Protein AF-I7FMK1-F1 (afdb_monomer)

Mean predicted aligned error: 15.23 Å

Solvent-accessible surface area (backbone atoms only — not comparable to full-atom values): 7750 Å² total; per-residue (Å²): 140,82,81,79,96,69,89,78,78,78,75,75,75,92,70,74,73,75,76,74,71,49,6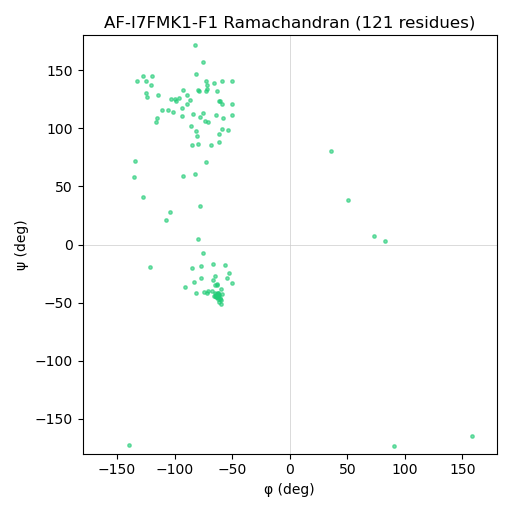9,63,64,53,48,52,54,42,66,69,33,74,62,52,66,56,28,46,49,81,70,44,72,44,96,89,66,31,38,36,33,41,31,27,45,77,52,100,86,48,73,41,74,49,25,35,38,39,31,46,96,88,44,78,43,82,49,68,60,70,65,60,66,63,53,49,51,51,52,50,51,52,49,51,54,50,49,52,52,50,52,50,44,47,70,76,55,59,86,67,75,86,82,80,84,77,84,82,79,90,125

Nearest PDB structures (foldseek):
  9g6k-assembly1_LX  TM=3.427E-01  e=3.499E-02  Toxoplasma gondii
  7eq9-assembly1_A  TM=3.855E-01  e=8.806E-01  synthetic construct
  8v55-assembly1_C  TM=3.955E-01  e=5.751E-01  Homo sapiens
  8tz0-assembly1_C  TM=3.939E-01  e=2.478E+00  Ensifer aridi
  8i87-assembly1_A  TM=2.212E-01  e=8.806E-01  Maribacter polysiphoniae

Radius of gyration: 33.27 Å; Cα contacts (8 Å, |Δi|>4): 97; chains: 1; bounding box: 57×55×108 Å

Secondary structure (DSSP, 8-state):
-PPPTTS------S--------HHHHHHHHHHSTTHHHHBPPPEE-TTSPEEEEEEEEETTEEEEEEEEEEETTEEEEEE---HHHHHHHHHHHHHHHHHHHHHHHHHS--S-----------

Sequence (123 aa):
MIRPYRDRCEEFPTTMETRAVPIRDALDRLTDDTDASRVFGEPYVTPDGATVIPVSTVGRHGARPAGVFVVTDGKPVWEPAVDSTRIAMLGELIGLVAATLATVAMVRRPPWPDVRVTVSRKS

Organism: Mycolicibacterium smegmatis (strain ATCC 700084 / mc(2)155) (NCBI:txid246196)

Structure (mmCIF, N/CA/C/O backbone):
data_AF-I7FMK1-F1
#
_entry.id   AF-I7FMK1-F1
#
loop_
_atom_site.group_PDB
_atom_site.id
_atom_site.type_symbol
_atom_site.label_atom_id
_atom_site.label_alt_id
_atom_site.label_comp_id
_atom_site.label_asym_id
_atom_site.label_entity_id
_atom_site.label_seq_id
_atom_site.pdbx_PDB_ins_code
_atom_site.Cartn_x
_atom_site.Cartn_y
_atom_site.Cartn_z
_atom_site.occupancy
_atom_site.B_iso_or_equiv
_atom_site.auth_seq_id
_atom_site.auth_comp_id
_atom_site.auth_asym_id
_atom_site.auth_atom_id
_atom_site.pdbx_PDB_model_num
ATOM 1 N N . MET A 1 1 ? 35.737 -47.685 29.851 1.00 43.88 1 MET A N 1
ATOM 2 C CA . MET A 1 1 ? 34.803 -47.965 30.963 1.00 43.88 1 MET A CA 1
ATOM 3 C C . MET A 1 1 ? 33.996 -46.696 31.215 1.00 43.88 1 MET A C 1
ATOM 5 O O . MET A 1 1 ? 34.533 -45.743 31.758 1.00 43.88 1 MET A O 1
ATOM 9 N N . ILE A 1 2 ? 32.769 -46.636 30.689 1.00 42.72 2 ILE A N 1
ATOM 10 C CA . ILE A 1 2 ? 31.890 -45.455 30.723 1.00 42.72 2 ILE A CA 1
ATOM 11 C C . ILE A 1 2 ? 30.983 -45.599 31.949 1.00 42.72 2 ILE A C 1
ATOM 13 O O . ILE A 1 2 ? 30.243 -46.577 32.041 1.00 42.72 2 ILE A O 1
ATOM 17 N N . ARG A 1 3 ? 31.077 -44.675 32.913 1.00 56.88 3 ARG A N 1
ATOM 18 C CA . ARG A 1 3 ? 30.171 -44.649 34.071 1.00 56.88 3 ARG A CA 1
ATOM 19 C C . ARG A 1 3 ? 28.777 -44.180 33.628 1.00 56.88 3 ARG A C 1
ATOM 21 O O . ARG A 1 3 ? 28.700 -43.233 32.845 1.00 56.88 3 ARG A O 1
ATOM 28 N N . PRO A 1 4 ? 27.690 -44.809 34.104 1.00 54.91 4 PRO A N 1
ATOM 29 C CA . PRO A 1 4 ? 26.343 -44.435 33.706 1.00 54.91 4 PRO A CA 1
ATOM 30 C C . PRO A 1 4 ? 25.931 -43.104 34.349 1.00 54.91 4 PRO A C 1
ATOM 32 O O . PRO A 1 4 ? 26.218 -42.828 35.512 1.00 54.91 4 PRO A O 1
ATOM 35 N N . TYR A 1 5 ? 25.229 -42.289 33.568 1.00 63.69 5 TYR A N 1
ATOM 36 C CA . TYR A 1 5 ? 24.603 -41.026 33.955 1.00 63.69 5 TYR A CA 1
ATOM 37 C C . TYR A 1 5 ? 23.360 -41.303 34.823 1.00 63.69 5 TYR A C 1
ATOM 39 O O . TYR A 1 5 ? 22.235 -41.214 34.344 1.00 63.69 5 TYR A O 1
ATOM 47 N N . ARG A 1 6 ? 23.537 -41.760 36.069 1.00 59.62 6 ARG A N 1
ATOM 48 C CA . ARG A 1 6 ? 22.411 -42.025 36.991 1.00 59.62 6 ARG A CA 1
ATOM 49 C C . ARG A 1 6 ? 22.473 -41.229 38.299 1.00 59.62 6 ARG A C 1
ATOM 51 O O . ARG A 1 6 ? 21.427 -40.983 38.884 1.00 59.62 6 ARG A O 1
ATOM 58 N N . ASP A 1 7 ? 23.631 -40.705 38.688 1.00 50.66 7 ASP A N 1
ATOM 59 C CA . ASP A 1 7 ? 23.806 -40.168 40.049 1.00 50.66 7 ASP A CA 1
ATOM 60 C C . ASP A 1 7 ? 23.803 -38.631 40.132 1.00 50.66 7 ASP A C 1
ATOM 62 O O . ASP A 1 7 ? 24.428 -38.057 41.014 1.00 50.66 7 ASP A O 1
ATOM 66 N N . ARG A 1 8 ? 23.117 -37.933 39.214 1.00 50.91 8 ARG A N 1
ATOM 67 C CA . ARG A 1 8 ? 22.944 -36.466 39.296 1.00 50.91 8 ARG A CA 1
ATOM 68 C C . ARG A 1 8 ? 21.487 -36.015 39.186 1.00 50.91 8 ARG A C 1
ATOM 70 O O . ARG A 1 8 ? 21.186 -35.028 38.525 1.00 50.91 8 ARG A O 1
ATOM 77 N N . CYS A 1 9 ? 20.590 -36.751 39.837 1.00 46.22 9 CYS A N 1
ATOM 78 C CA . CYS A 1 9 ? 19.272 -36.243 40.222 1.00 46.22 9 CYS A CA 1
ATOM 79 C C . CYS A 1 9 ? 19.347 -35.680 41.649 1.00 46.22 9 CYS A C 1
ATOM 81 O O . CYS A 1 9 ? 18.658 -36.155 42.545 1.00 46.22 9 CYS A O 1
ATOM 83 N N . GLU A 1 10 ? 20.217 -34.695 41.870 1.00 55.25 10 GLU A N 1
ATOM 84 C CA . GLU A 1 10 ? 20.094 -33.812 43.030 1.00 55.25 10 GLU A CA 1
ATOM 85 C C . GLU A 1 10 ? 19.031 -32.773 42.665 1.00 55.25 10 GLU A C 1
ATOM 87 O O . GLU A 1 10 ? 19.280 -31.826 41.926 1.00 55.25 10 GLU A O 1
ATOM 92 N N . GLU A 1 11 ? 17.800 -33.090 43.059 1.00 55.22 11 GLU A N 1
ATOM 93 C CA . GLU A 1 11 ? 16.771 -32.156 43.516 1.00 55.22 11 GLU A CA 1
ATOM 94 C C . GLU A 1 11 ? 16.742 -30.793 42.804 1.00 55.22 11 GLU A C 1
ATOM 96 O O . GLU A 1 11 ? 17.202 -29.767 43.305 1.00 55.22 11 GLU A O 1
ATOM 101 N N . PHE A 1 12 ? 16.125 -30.772 41.621 1.00 49.66 12 PHE A N 1
ATOM 102 C CA . PHE A 1 12 ? 15.583 -29.523 41.100 1.00 49.66 12 PHE A CA 1
ATOM 103 C C . PHE A 1 12 ? 14.527 -29.022 42.095 1.00 49.66 12 PHE A C 1
ATOM 105 O O . PHE A 1 12 ? 13.579 -29.766 42.374 1.00 49.66 12 PHE A O 1
ATOM 112 N N . PRO A 1 13 ? 14.642 -27.792 42.629 1.00 44.91 13 PRO A N 1
ATOM 113 C CA . PRO A 1 13 ? 13.625 -27.249 43.515 1.00 44.91 13 PRO A CA 1
ATOM 114 C C . PRO A 1 13 ? 12.282 -27.235 42.773 1.00 44.91 13 PRO A C 1
ATOM 116 O O . PRO A 1 13 ? 12.070 -26.449 41.852 1.00 44.91 13 PRO A O 1
ATOM 119 N N . THR A 1 14 ? 11.358 -28.114 43.177 1.00 52.38 14 THR A N 1
ATOM 120 C CA . THR A 1 14 ? 9.987 -28.229 42.632 1.00 52.38 14 THR A CA 1
ATOM 121 C C . THR A 1 14 ? 9.067 -27.131 43.194 1.00 52.38 14 THR A C 1
ATOM 123 O O . THR A 1 14 ? 7.866 -27.290 43.369 1.00 52.38 14 THR A O 1
ATOM 126 N N . THR A 1 15 ? 9.637 -25.960 43.445 1.00 47.75 15 THR A N 1
ATOM 127 C CA . THR A 1 15 ? 8.928 -24.708 43.707 1.00 47.75 15 THR A CA 1
ATOM 128 C C . THR A 1 15 ? 9.599 -23.612 42.897 1.00 47.75 15 THR A C 1
ATOM 130 O O . THR A 1 15 ? 10.027 -22.576 43.399 1.00 47.75 15 THR A O 1
ATOM 133 N N . MET A 1 16 ? 9.642 -23.812 41.579 1.00 49.25 16 MET A N 1
ATOM 134 C CA . MET A 1 16 ? 9.493 -22.664 40.699 1.00 49.25 16 MET A CA 1
ATOM 135 C C . MET A 1 16 ? 8.041 -22.220 40.867 1.00 49.25 16 MET A C 1
ATOM 137 O O . MET A 1 16 ? 7.144 -22.682 40.164 1.00 49.25 16 MET A O 1
ATOM 141 N N . GLU A 1 17 ? 7.798 -21.389 41.883 1.00 50.84 17 GLU A N 1
ATOM 142 C CA . GLU A 1 17 ? 6.590 -20.587 41.951 1.00 50.84 17 GLU A CA 1
ATOM 143 C C . GLU A 1 17 ? 6.541 -19.827 40.632 1.00 50.84 17 GLU A C 1
ATOM 145 O O . GLU A 1 17 ? 7.271 -18.856 40.412 1.00 50.84 17 GLU A O 1
ATOM 150 N N . THR A 1 18 ? 5.751 -20.356 39.697 1.00 53.53 18 THR A N 1
ATOM 151 C CA . THR A 1 18 ? 5.353 -19.629 38.508 1.00 53.53 18 THR A CA 1
ATOM 152 C C . THR A 1 18 ? 4.593 -18.452 39.068 1.00 53.53 18 THR A C 1
ATOM 154 O O . THR A 1 18 ? 3.420 -18.570 39.415 1.00 53.53 18 THR A O 1
ATOM 157 N N . ARG A 1 19 ? 5.292 -17.330 39.240 1.00 55.12 19 ARG A N 1
ATOM 158 C CA . ARG A 1 19 ? 4.661 -16.040 39.447 1.00 55.12 19 ARG A CA 1
ATOM 159 C C . ARG A 1 19 ? 3.856 -15.808 38.183 1.00 55.12 19 ARG A C 1
ATOM 161 O O . ARG A 1 19 ? 4.380 -15.314 37.189 1.00 55.12 19 ARG A O 1
ATOM 168 N N . ALA A 1 20 ? 2.617 -16.287 38.195 1.00 61.00 20 ALA A N 1
ATOM 169 C CA . ALA A 1 20 ? 1.622 -15.954 37.208 1.00 61.00 20 ALA A CA 1
ATOM 170 C C . ALA A 1 20 ? 1.506 -14.44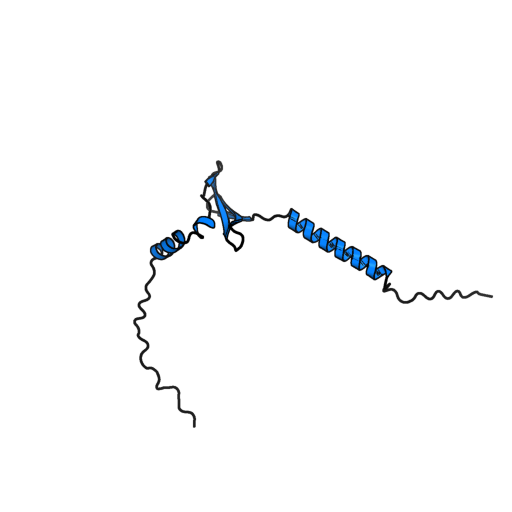0 37.295 1.00 61.00 20 ALA A C 1
ATOM 172 O O . ALA A 1 20 ? 0.924 -13.917 38.241 1.00 61.00 20 ALA A O 1
ATOM 173 N N . VAL A 1 21 ? 2.165 -13.739 36.374 1.00 64.31 21 VAL A N 1
ATOM 174 C CA . VAL A 1 21 ? 1.976 -12.303 36.240 1.00 64.31 21 VAL A CA 1
ATOM 175 C C . VAL A 1 21 ? 0.517 -12.165 35.827 1.00 64.31 21 VAL A C 1
ATOM 177 O O . VAL A 1 21 ? 0.155 -12.658 34.753 1.00 64.31 21 VAL A O 1
ATOM 180 N N . PRO A 1 22 ? -0.356 -11.617 36.687 1.00 76.19 22 PRO A N 1
ATOM 181 C CA . PRO A 1 22 ? -1.751 -11.479 36.328 1.00 76.19 22 PRO A CA 1
ATOM 182 C C . PRO A 1 22 ? -1.805 -10.613 35.071 1.00 76.19 22 PRO A C 1
ATOM 184 O O . PRO A 1 22 ? -1.032 -9.668 34.925 1.00 76.19 22 PRO A O 1
ATOM 187 N N . ILE A 1 23 ? -2.698 -10.954 34.140 1.00 73.94 23 ILE A N 1
ATOM 188 C CA . ILE A 1 23 ? -2.789 -10.285 32.831 1.00 73.94 23 ILE A CA 1
ATOM 189 C C . ILE A 1 23 ? -2.848 -8.761 32.992 1.00 73.94 23 ILE A C 1
ATOM 191 O O . ILE A 1 23 ? -2.277 -8.053 32.176 1.00 73.94 23 ILE A O 1
ATOM 195 N N . ARG A 1 24 ? -3.464 -8.270 34.076 1.00 70.38 24 ARG A N 1
ATOM 196 C CA . ARG A 1 24 ? -3.488 -6.850 34.447 1.00 70.38 24 ARG A CA 1
ATOM 197 C C . ARG A 1 24 ? -2.090 -6.273 34.671 1.00 70.38 24 ARG A C 1
ATOM 199 O O . ARG A 1 24 ? -1.750 -5.329 33.986 1.00 70.38 24 ARG A O 1
ATOM 206 N N . ASP A 1 25 ? -1.244 -6.898 35.485 1.00 75.31 25 ASP A N 1
ATOM 207 C CA . ASP A 1 25 ? 0.133 -6.435 35.712 1.00 75.31 25 ASP A CA 1
ATOM 208 C C . ASP A 1 25 ? 1.006 -6.520 34.447 1.00 75.31 25 ASP A C 1
ATOM 210 O O . ASP A 1 25 ? 2.008 -5.815 34.321 1.00 75.31 25 ASP A O 1
ATOM 214 N N . ALA A 1 26 ? 0.695 -7.433 33.522 1.00 72.81 26 ALA A N 1
ATOM 215 C CA . ALA A 1 26 ? 1.361 -7.487 32.222 1.00 72.81 26 ALA A CA 1
ATOM 216 C C . ALA A 1 26 ? 0.877 -6.355 31.300 1.00 72.81 26 ALA A C 1
ATOM 218 O O . ALA A 1 26 ? 1.693 -5.735 30.623 1.00 72.81 26 ALA A O 1
ATOM 219 N N . LEU A 1 27 ? -0.428 -6.066 31.309 1.00 71.38 27 LEU A N 1
ATOM 220 C CA . LEU A 1 27 ? -1.030 -4.966 30.559 1.00 71.38 27 LEU A CA 1
ATOM 221 C C . LEU A 1 27 ? -0.545 -3.612 31.079 1.00 71.38 27 LEU A C 1
ATOM 223 O O . LEU A 1 27 ? -0.141 -2.786 30.275 1.00 71.38 27 LEU A O 1
ATOM 227 N N . ASP A 1 28 ? -0.499 -3.435 32.400 1.00 70.31 28 ASP A N 1
ATOM 228 C CA . ASP A 1 28 ? -0.069 -2.204 33.062 1.00 70.31 28 ASP A CA 1
ATOM 229 C C . ASP A 1 28 ? 1.369 -1.850 32.670 1.00 70.31 28 ASP A C 1
ATOM 231 O O . ASP A 1 28 ? 1.644 -0.709 32.304 1.00 70.31 28 ASP A O 1
ATOM 235 N N . ARG A 1 29 ? 2.263 -2.850 32.621 1.00 65.38 29 ARG A N 1
ATOM 236 C CA . ARG A 1 29 ? 3.641 -2.687 32.125 1.00 65.38 29 ARG A CA 1
ATOM 237 C C . ARG A 1 29 ? 3.714 -2.304 30.649 1.00 65.38 29 ARG A C 1
ATOM 239 O O . ARG A 1 29 ? 4.616 -1.565 30.282 1.00 65.38 29 ARG A O 1
ATOM 246 N N . LEU A 1 30 ? 2.801 -2.801 29.812 1.00 62.69 30 LEU A N 1
ATOM 247 C CA . LEU A 1 30 ? 2.727 -2.403 28.403 1.00 62.69 30 LEU A CA 1
ATOM 248 C C . LEU A 1 30 ? 2.208 -0.973 28.259 1.00 62.69 30 LEU A C 1
ATOM 250 O O . LEU A 1 30 ? 2.729 -0.232 27.441 1.00 62.69 30 LEU A O 1
ATOM 254 N N . THR A 1 31 ? 1.219 -0.560 29.051 1.00 62.28 31 THR A N 1
ATOM 255 C CA . THR A 1 31 ? 0.741 0.834 29.061 1.00 62.28 31 THR A CA 1
ATOM 256 C C . THR A 1 31 ? 1.772 1.825 29.596 1.00 62.28 31 THR A C 1
ATOM 258 O O . THR A 1 31 ? 1.772 2.968 29.147 1.00 62.28 31 THR A O 1
ATOM 261 N N . ASP A 1 32 ? 2.649 1.406 30.513 1.00 61.50 32 ASP A N 1
ATOM 262 C CA . ASP A 1 32 ? 3.769 2.223 31.011 1.00 61.50 32 ASP A CA 1
ATOM 263 C C . ASP A 1 32 ? 4.932 2.287 29.998 1.00 61.50 32 ASP A C 1
ATOM 265 O O . ASP A 1 32 ? 5.767 3.196 30.021 1.00 61.50 32 ASP A O 1
ATOM 269 N N . ASP A 1 33 ? 4.960 1.346 29.048 1.00 59.72 33 ASP A N 1
ATOM 270 C CA . ASP A 1 33 ? 5.847 1.389 27.898 1.00 59.72 33 ASP A CA 1
ATOM 271 C C . ASP A 1 33 ? 5.332 2.457 26.925 1.00 59.72 33 ASP A C 1
ATOM 273 O O . ASP A 1 33 ? 4.319 2.304 26.236 1.00 59.72 33 ASP A O 1
ATOM 277 N N . THR A 1 34 ? 6.034 3.587 26.872 1.00 56.91 34 THR A N 1
ATOM 278 C CA . THR A 1 34 ? 5.655 4.753 26.056 1.00 56.91 34 THR A CA 1
ATOM 279 C C . THR A 1 34 ? 5.490 4.398 24.567 1.00 56.91 34 THR A C 1
ATOM 281 O O . THR A 1 34 ? 4.854 5.141 23.819 1.00 56.91 34 THR A O 1
ATOM 284 N N . ASP A 1 35 ? 6.027 3.256 24.122 1.00 60.94 35 ASP A N 1
ATOM 285 C CA . ASP A 1 35 ? 5.847 2.734 22.771 1.00 60.94 35 ASP A CA 1
ATOM 286 C C . ASP A 1 35 ? 4.481 2.075 22.518 1.00 60.94 35 ASP A C 1
ATOM 288 O O . ASP A 1 35 ? 3.988 2.177 21.397 1.00 60.94 35 ASP A O 1
ATOM 292 N N . ALA A 1 36 ? 3.796 1.483 23.504 1.00 58.41 36 ALA A N 1
ATOM 293 C CA . ALA A 1 36 ? 2.498 0.838 23.259 1.00 58.41 36 ALA A CA 1
ATOM 294 C C . ALA A 1 36 ? 1.404 1.856 22.897 1.00 58.41 36 ALA A C 1
ATOM 296 O O . ALA A 1 36 ? 0.637 1.640 21.955 1.00 58.41 36 ALA A O 1
ATOM 297 N N . SER A 1 37 ? 1.393 3.011 23.572 1.00 61.78 37 SER A N 1
ATOM 298 C CA . SER A 1 37 ? 0.496 4.131 23.247 1.00 61.78 37 SER A CA 1
ATOM 299 C C . SER A 1 37 ? 0.817 4.773 21.889 1.00 61.78 37 SER A C 1
ATOM 301 O O . SER A 1 37 ? -0.021 5.464 21.317 1.00 61.78 37 SER A O 1
ATOM 303 N N . ARG A 1 38 ? 2.009 4.522 21.331 1.00 65.31 38 ARG A N 1
ATOM 304 C CA . ARG A 1 38 ? 2.368 4.946 19.970 1.00 65.31 38 ARG A CA 1
ATOM 305 C C . ARG A 1 38 ? 1.910 3.964 18.897 1.00 65.31 38 ARG A C 1
ATOM 307 O O . ARG A 1 38 ? 1.845 4.365 17.739 1.00 65.31 38 ARG A O 1
ATOM 314 N N . VAL A 1 39 ? 1.639 2.701 19.237 1.00 82.06 39 VAL A N 1
ATOM 315 C CA . VAL A 1 39 ? 1.298 1.662 18.251 1.00 82.06 39 VAL A CA 1
ATOM 316 C C . VAL A 1 39 ? -0.168 1.731 17.842 1.00 82.06 39 VAL A C 1
ATOM 318 O O . VAL A 1 39 ? -0.458 1.617 16.654 1.00 82.06 39 VAL A O 1
ATOM 321 N N . PHE A 1 40 ? -1.086 1.951 18.782 1.00 85.88 40 PHE A N 1
ATOM 322 C CA . PHE A 1 40 ? -2.516 2.077 18.494 1.00 85.88 40 PHE A CA 1
ATOM 323 C C . PHE A 1 40 ? -2.998 3.493 18.808 1.00 85.88 40 PHE A C 1
ATOM 325 O O . PHE A 1 40 ? -2.741 4.013 19.890 1.00 85.88 40 PHE A O 1
ATOM 332 N N . GLY A 1 41 ? -3.677 4.120 17.849 1.00 86.94 41 GLY A N 1
ATOM 333 C CA . GLY A 1 41 ? -4.325 5.416 18.039 1.00 86.94 41 GLY A CA 1
ATOM 334 C C . GLY A 1 41 ? -5.700 5.288 18.694 1.00 86.94 41 GLY A C 1
ATOM 335 O O . GLY A 1 41 ? -6.232 4.186 18.827 1.00 86.94 41 GLY A O 1
ATOM 336 N N . GLU A 1 42 ? -6.290 6.431 19.055 1.00 90.12 42 GLU A N 1
ATOM 337 C CA . GLU A 1 42 ? -7.640 6.493 19.626 1.00 90.12 42 GLU A CA 1
ATOM 338 C C . GLU A 1 42 ? -8.663 5.879 18.652 1.00 90.12 42 GLU A C 1
ATOM 340 O O . GLU A 1 42 ? -8.778 6.349 17.510 1.00 90.12 42 GLU A O 1
ATOM 345 N N . PRO A 1 43 ? -9.401 4.832 19.063 1.00 90.56 43 PRO A N 1
ATOM 346 C CA . PRO A 1 43 ? -10.477 4.282 18.259 1.00 90.56 43 PRO A CA 1
ATOM 347 C C . PRO A 1 43 ? -11.575 5.323 18.058 1.00 90.56 43 PRO A C 1
ATOM 349 O O . PRO A 1 43 ? -12.053 5.929 19.014 1.00 90.56 43 PRO A O 1
ATOM 352 N N . TYR A 1 44 ? -12.034 5.496 16.823 1.00 91.25 44 TYR A N 1
ATOM 353 C CA . TYR A 1 44 ? -13.172 6.365 16.543 1.00 91.25 44 TYR A CA 1
ATOM 354 C C . TYR A 1 44 ? -14.234 5.629 15.739 1.00 91.25 44 TYR A C 1
ATOM 356 O O . TYR A 1 44 ? -13.949 4.768 14.905 1.00 91.25 44 TYR A O 1
ATOM 364 N N . VAL A 1 45 ? -15.488 5.968 16.017 1.00 92.94 45 VAL A N 1
ATOM 365 C CA . VAL A 1 45 ? -16.647 5.358 15.372 1.00 92.94 45 VAL A CA 1
ATOM 366 C C . VAL A 1 45 ? -17.076 6.252 14.217 1.00 92.94 45 VAL A C 1
ATOM 368 O O . VAL A 1 45 ? -17.285 7.454 14.379 1.00 92.94 45 VAL A O 1
ATOM 371 N N . THR A 1 46 ? -17.172 5.664 13.034 1.00 91.00 46 THR A N 1
ATOM 372 C CA . THR A 1 46 ? -17.722 6.321 11.846 1.00 91.00 46 THR A CA 1
ATOM 373 C C . THR A 1 46 ? -19.251 6.407 11.941 1.00 91.00 46 THR A C 1
ATOM 375 O O . THR A 1 46 ? -19.862 5.599 12.642 1.00 91.00 46 THR A O 1
ATOM 378 N N . PRO A 1 47 ? -19.904 7.344 11.227 1.00 91.12 47 PRO A N 1
ATOM 379 C CA . PRO A 1 47 ? -21.368 7.440 11.199 1.00 91.12 47 PRO A CA 1
ATOM 380 C C . PRO A 1 47 ? -22.069 6.135 10.794 1.00 91.12 47 PRO A C 1
ATOM 382 O O . PRO A 1 47 ? -23.173 5.861 11.255 1.00 91.12 47 PRO A O 1
ATOM 385 N N . ASP A 1 48 ? -21.396 5.312 9.990 1.00 87.12 48 ASP A N 1
ATOM 386 C CA . ASP A 1 48 ? -21.88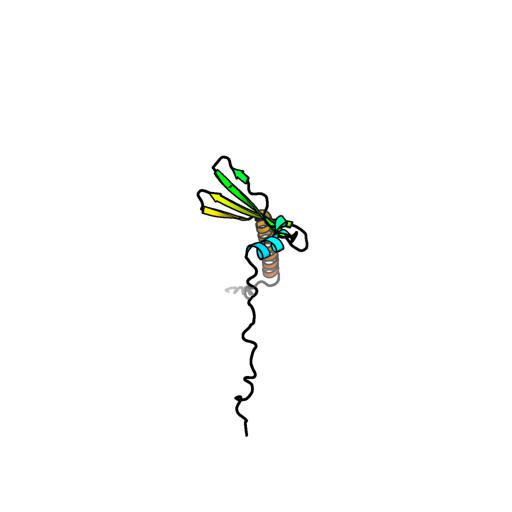6 4.021 9.501 1.00 87.12 48 ASP A CA 1
ATOM 387 C C . ASP A 1 48 ? -21.743 2.885 10.535 1.00 87.12 48 ASP A C 1
ATOM 389 O O . ASP A 1 48 ? -22.015 1.725 10.236 1.00 87.12 48 ASP A O 1
ATOM 393 N N . GLY A 1 49 ? -21.291 3.190 11.758 1.00 89.75 49 GLY A N 1
ATOM 394 C CA . GLY A 1 49 ? -21.126 2.223 12.845 1.00 89.75 49 GLY A CA 1
ATOM 395 C C . GLY A 1 49 ? -19.822 1.419 12.799 1.00 89.75 49 GLY A C 1
ATOM 396 O O . GLY A 1 49 ? -19.601 0.573 13.666 1.00 89.75 49 GLY A O 1
ATOM 397 N N . ALA A 1 50 ? -18.927 1.681 11.841 1.00 92.06 50 ALA A N 1
ATOM 398 C CA . ALA A 1 50 ? -17.617 1.036 11.807 1.00 92.06 50 ALA A CA 1
ATOM 399 C C . ALA A 1 50 ? -16.662 1.690 12.816 1.00 92.06 50 ALA A C 1
ATOM 401 O O . ALA A 1 50 ? -16.533 2.916 12.848 1.00 92.06 50 ALA A O 1
ATOM 402 N N . THR A 1 51 ? -15.969 0.880 13.616 1.00 93.94 51 THR A N 1
ATOM 403 C CA . THR A 1 51 ? -14.888 1.342 14.500 1.00 93.94 51 THR A CA 1
ATOM 404 C C . THR A 1 51 ? -13.567 1.296 13.749 1.00 93.94 51 THR A C 1
ATOM 406 O O . THR A 1 51 ? -13.151 0.233 13.293 1.00 93.94 51 THR A O 1
ATOM 409 N N . VAL A 1 52 ? -12.900 2.440 13.632 1.00 93.69 52 VAL A N 1
ATOM 410 C CA . VAL A 1 52 ? -11.584 2.555 13.002 1.00 93.69 52 VAL A CA 1
ATOM 411 C C . VAL A 1 52 ? -10.526 2.688 14.090 1.00 93.69 52 VAL A C 1
ATOM 413 O O . VAL A 1 52 ? -10.617 3.568 14.943 1.00 93.69 52 VAL A O 1
ATOM 416 N N . ILE A 1 53 ? -9.522 1.814 14.058 1.00 94.00 53 ILE A N 1
ATOM 417 C CA . ILE A 1 53 ? -8.402 1.781 15.002 1.00 94.00 53 ILE A CA 1
ATOM 418 C C . ILE A 1 53 ? -7.118 2.069 14.213 1.00 94.00 53 ILE A C 1
ATOM 420 O O . ILE A 1 53 ? -6.656 1.200 13.462 1.00 94.00 53 ILE A O 1
ATOM 424 N N . PRO A 1 54 ? -6.537 3.274 14.336 1.00 93.44 54 PRO A N 1
ATOM 425 C CA . PRO A 1 54 ? -5.280 3.606 13.680 1.00 93.44 54 PRO A CA 1
ATOM 426 C C . PRO A 1 54 ? -4.126 2.779 14.238 1.00 93.44 54 PRO A C 1
ATOM 428 O O . PRO A 1 54 ? -4.011 2.614 15.452 1.00 93.44 54 PRO A O 1
ATOM 431 N N . VAL A 1 55 ? -3.241 2.304 13.364 1.00 93.38 55 VAL A N 1
ATOM 432 C CA . VAL A 1 55 ? -2.052 1.544 13.755 1.00 93.38 55 VAL A CA 1
ATOM 433 C C . VAL A 1 55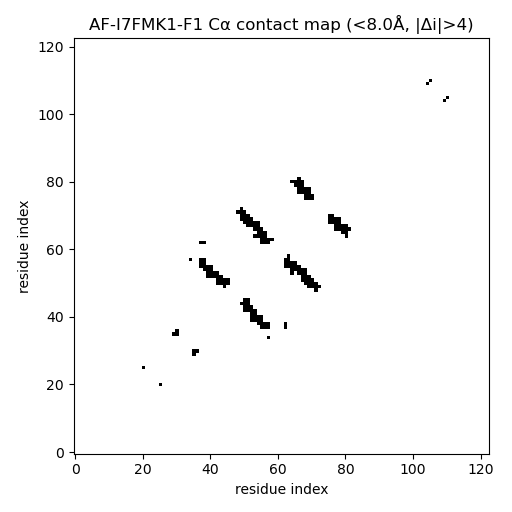 ? -0.804 2.202 13.192 1.00 93.38 55 VAL A C 1
ATOM 435 O O . VAL A 1 55 ? -0.701 2.486 11.996 1.00 93.38 55 VAL A O 1
ATOM 438 N N . SER A 1 56 ? 0.181 2.401 14.056 1.00 92.31 56 SER A N 1
ATOM 439 C CA . SER A 1 56 ? 1.507 2.888 13.703 1.00 92.31 56 SER A CA 1
ATOM 440 C C . SER A 1 56 ? 2.569 1.868 14.089 1.00 92.31 56 SER A C 1
ATOM 442 O O . SER A 1 56 ? 2.479 1.181 15.100 1.00 92.31 56 SER A O 1
ATOM 444 N N . THR A 1 57 ? 3.612 1.776 13.275 1.00 86.81 57 THR A N 1
ATOM 445 C CA . THR A 1 57 ? 4.832 1.056 13.630 1.00 86.81 57 THR A CA 1
ATOM 446 C C . THR A 1 57 ? 5.818 2.034 14.249 1.00 86.81 57 THR A C 1
ATOM 448 O O . THR A 1 57 ? 6.040 3.123 13.713 1.00 86.81 57 THR A O 1
ATOM 451 N N . VAL A 1 58 ? 6.414 1.659 15.378 1.00 85.50 58 VAL A N 1
ATOM 452 C CA . VAL A 1 58 ? 7.489 2.428 16.004 1.00 85.50 58 VAL A CA 1
ATOM 453 C C . VAL A 1 58 ? 8.815 1.796 15.619 1.00 85.50 58 VAL A C 1
ATOM 455 O O . VAL A 1 58 ? 9.044 0.608 15.834 1.00 85.50 58 VAL A O 1
ATOM 458 N N . GLY A 1 59 ? 9.693 2.591 15.016 1.00 81.06 59 GLY A N 1
ATOM 459 C CA . GLY A 1 59 ? 11.029 2.147 14.647 1.00 81.06 59 GLY A CA 1
ATOM 460 C C . GLY A 1 59 ? 12.081 3.209 14.920 1.00 81.06 59 GLY A C 1
ATOM 461 O O . GLY A 1 59 ? 11.806 4.283 15.453 1.00 81.06 59 GLY A O 1
ATOM 462 N N . ARG A 1 60 ? 13.308 2.938 14.468 1.00 80.81 60 ARG A N 1
ATOM 463 C CA . ARG A 1 60 ? 14.480 3.814 14.660 1.00 80.81 60 ARG A CA 1
ATOM 464 C C . ARG A 1 60 ? 14.270 5.269 14.209 1.00 80.81 60 ARG A C 1
ATOM 466 O O . ARG A 1 60 ? 14.970 6.160 14.672 1.00 80.81 60 ARG A O 1
ATOM 473 N N . HIS A 1 61 ? 13.337 5.505 13.290 1.00 81.44 61 HIS A N 1
ATOM 474 C CA . HIS A 1 61 ? 13.047 6.817 12.709 1.00 81.44 61 HIS A CA 1
ATOM 475 C C . HIS A 1 61 ? 11.718 7.420 13.196 1.00 81.44 61 HIS A C 1
ATOM 477 O O . HIS A 1 61 ? 11.165 8.279 12.513 1.00 81.44 61 HIS A O 1
ATOM 483 N N . GLY A 1 62 ? 11.206 6.966 14.344 1.00 82.50 62 GLY A N 1
ATOM 484 C CA . GLY A 1 62 ? 9.933 7.408 14.911 1.00 82.50 62 GLY A CA 1
ATOM 485 C C . GLY A 1 62 ? 8.742 6.559 14.464 1.00 82.50 62 GLY A C 1
ATOM 486 O O . GLY A 1 62 ? 8.906 5.521 13.816 1.00 82.50 62 GLY A O 1
ATOM 487 N N . ALA A 1 63 ? 7.544 7.007 14.842 1.00 84.75 63 ALA A N 1
ATOM 488 C CA . ALA A 1 63 ? 6.291 6.367 14.465 1.00 84.75 63 ALA A CA 1
ATOM 489 C C . ALA A 1 63 ? 5.985 6.608 12.979 1.00 84.75 63 ALA A C 1
ATOM 491 O O . ALA A 1 63 ? 6.100 7.729 12.479 1.00 84.75 63 ALA A O 1
ATOM 492 N N . ARG A 1 64 ? 5.598 5.552 12.265 1.00 87.75 64 ARG A N 1
ATOM 493 C CA . ARG A 1 64 ? 5.117 5.614 10.881 1.00 87.75 64 ARG A CA 1
ATOM 494 C C . ARG A 1 64 ? 3.746 4.949 10.804 1.00 87.75 64 ARG A C 1
ATOM 496 O O . ARG A 1 64 ? 3.571 3.914 11.445 1.00 87.75 64 ARG A O 1
ATOM 503 N N . PRO A 1 65 ? 2.799 5.484 10.020 1.00 88.50 65 PRO A N 1
ATOM 504 C CA . PRO A 1 65 ? 1.503 4.843 9.844 1.00 88.50 65 PRO A CA 1
ATOM 505 C C . PRO A 1 65 ? 1.706 3.462 9.215 1.00 88.50 65 PRO A C 1
ATOM 507 O O . PRO A 1 65 ? 2.337 3.339 8.166 1.00 88.50 65 PRO A O 1
ATOM 510 N N . ALA A 1 66 ? 1.212 2.423 9.883 1.00 91.88 66 ALA A N 1
ATOM 511 C CA . ALA A 1 66 ? 1.222 1.057 9.370 1.00 91.88 66 ALA A CA 1
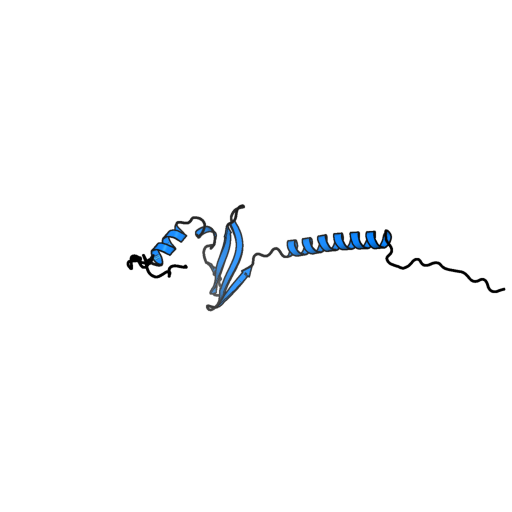ATOM 512 C C . ALA A 1 66 ? -0.070 0.761 8.595 1.00 91.88 66 ALA A C 1
ATOM 514 O O . ALA A 1 66 ? -0.040 0.075 7.574 1.00 91.88 66 ALA A O 1
ATOM 515 N N . GLY A 1 67 ? -1.192 1.309 9.063 1.00 93.81 67 GLY A N 1
ATOM 516 C CA . GLY A 1 67 ? -2.512 1.108 8.480 1.00 93.81 67 GLY A CA 1
ATOM 517 C C . GLY A 1 67 ? -3.619 1.387 9.487 1.00 93.81 67 GLY A C 1
ATOM 518 O O . GLY A 1 67 ? -3.385 1.994 10.534 1.00 93.81 67 GLY A O 1
ATOM 519 N N . VAL A 1 68 ? -4.824 0.934 9.172 1.00 94.94 68 VAL A N 1
ATOM 520 C CA . VAL A 1 68 ? -5.991 1.027 10.047 1.00 94.94 68 VAL A CA 1
ATOM 521 C C . VAL A 1 68 ? -6.701 -0.321 10.111 1.00 94.94 68 VAL A C 1
ATOM 523 O O . VAL A 1 68 ? -6.837 -1.018 9.106 1.00 94.94 68 VAL A O 1
ATOM 526 N N . PHE A 1 69 ? -7.176 -0.691 11.298 1.00 94.38 69 PHE A N 1
ATOM 527 C CA . PHE A 1 69 ? -8.181 -1.741 11.425 1.00 94.38 69 PHE A CA 1
ATOM 528 C C . PHE A 1 69 ? -9.564 -1.112 11.348 1.00 94.38 69 PHE A C 1
ATOM 530 O O . PHE A 1 69 ? -9.860 -0.177 12.088 1.00 94.38 69 PHE A O 1
ATOM 537 N N . VAL A 1 70 ? -10.414 -1.643 10.479 1.00 95.12 70 VAL A N 1
ATOM 538 C CA . VAL A 1 70 ? -11.819 -1.258 10.358 1.00 95.12 70 VAL A CA 1
ATOM 539 C C . VAL A 1 70 ? -12.656 -2.427 10.852 1.00 95.12 70 VAL A C 1
ATOM 541 O O . VAL A 1 70 ? -12.606 -3.516 10.287 1.00 95.12 70 VAL A O 1
ATOM 544 N N . VAL A 1 71 ? -13.395 -2.225 11.937 1.00 94.62 71 VAL A N 1
ATOM 545 C CA . VAL A 1 71 ? -14.298 -3.229 12.503 1.00 94.62 71 VAL A CA 1
ATOM 546 C C . VAL A 1 71 ? -15.731 -2.836 12.181 1.00 94.62 71 VAL A C 1
ATOM 548 O O . VAL A 1 71 ? -16.223 -1.826 12.682 1.00 94.62 71 VAL A O 1
ATOM 551 N N . THR A 1 72 ? -16.408 -3.658 11.385 1.00 93.88 72 THR A N 1
ATOM 552 C CA . THR A 1 72 ? -17.821 -3.486 11.015 1.00 93.88 72 THR A CA 1
ATOM 553 C C . THR A 1 72 ? -18.576 -4.756 11.388 1.00 93.88 72 THR A C 1
ATOM 555 O O . THR A 1 72 ? -18.146 -5.848 11.025 1.00 93.88 72 THR A O 1
ATOM 558 N N . A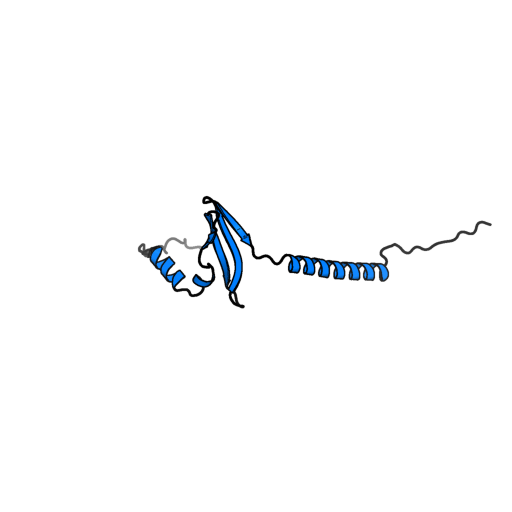SP A 1 73 ? -19.665 -4.647 12.154 1.00 91.31 73 ASP A N 1
ATOM 559 C CA . ASP A 1 73 ? -20.473 -5.796 12.610 1.00 91.31 73 ASP A CA 1
ATOM 560 C C . ASP A 1 73 ? -19.653 -6.924 13.270 1.00 91.31 73 ASP A C 1
ATOM 562 O O . ASP A 1 73 ? -19.877 -8.115 13.041 1.00 91.31 73 ASP A O 1
ATOM 566 N N . GLY A 1 74 ? -18.636 -6.555 14.054 1.00 90.50 74 GLY A N 1
ATOM 567 C CA . GLY A 1 74 ? -17.731 -7.509 14.705 1.00 90.50 74 GLY A CA 1
ATOM 568 C C . GLY A 1 74 ? -16.738 -8.205 13.764 1.00 90.50 74 GLY A C 1
ATOM 569 O O . GLY A 1 74 ? -16.017 -9.100 14.204 1.00 90.50 74 GLY A O 1
ATOM 570 N N . LYS A 1 75 ? -16.663 -7.805 12.489 1.00 92.44 75 LYS A N 1
ATOM 571 C CA . LYS A 1 75 ? -15.698 -8.318 11.507 1.00 92.44 75 LYS A CA 1
ATOM 572 C C . LYS A 1 75 ? -14.546 -7.322 11.336 1.00 92.44 75 LYS A C 1
ATOM 574 O O . LYS A 1 75 ? -14.780 -6.224 10.833 1.00 92.44 75 LYS A O 1
ATOM 579 N N . PRO A 1 76 ? -13.314 -7.676 11.737 1.00 93.88 76 PRO A N 1
ATOM 580 C CA . PRO A 1 76 ? -12.149 -6.833 11.510 1.00 93.88 76 PRO A CA 1
ATOM 581 C C . PRO A 1 76 ? -11.627 -6.982 10.075 1.00 93.88 76 PRO A C 1
ATOM 583 O O . PRO A 1 76 ? -11.427 -8.094 9.587 1.00 93.88 76 PRO A O 1
ATOM 586 N N . VAL A 1 77 ? -11.350 -5.855 9.426 1.00 95.38 77 VAL A N 1
ATOM 587 C CA . VAL A 1 77 ? -10.639 -5.747 8.147 1.00 95.38 77 VAL A CA 1
ATOM 588 C C . VAL A 1 77 ? -9.392 -4.897 8.366 1.00 95.38 77 VAL A C 1
ATOM 590 O O . VAL A 1 77 ? -9.432 -3.889 9.068 1.00 95.38 77 VAL A O 1
ATOM 593 N N . TRP A 1 78 ? -8.269 -5.319 7.793 1.00 95.25 78 TRP A N 1
ATOM 594 C CA . TRP A 1 78 ? -7.014 -4.574 7.833 1.00 95.25 78 TRP A CA 1
ATOM 595 C C . TRP A 1 78 ? -6.818 -3.808 6.529 1.00 95.25 78 TRP A C 1
ATOM 597 O O . TRP A 1 78 ? -6.799 -4.425 5.465 1.00 95.25 78 TRP A O 1
ATOM 607 N N . GLU A 1 79 ? -6.615 -2.496 6.626 1.00 94.75 79 GLU A N 1
ATOM 608 C CA . GLU A 1 79 ? -6.284 -1.631 5.495 1.00 94.75 79 GLU A CA 1
ATOM 609 C C . GLU A 1 79 ? -4.873 -1.047 5.694 1.00 94.75 79 GLU A C 1
ATOM 611 O O . GLU A 1 79 ? -4.661 -0.221 6.590 1.00 94.75 79 GLU A O 1
ATOM 616 N N . PRO A 1 80 ? -3.869 -1.483 4.915 1.00 94.12 80 PRO A N 1
ATOM 617 C CA . PRO A 1 80 ? -2.487 -1.065 5.114 1.00 94.12 80 PRO A CA 1
ATOM 618 C C . PRO A 1 80 ? -2.193 0.310 4.490 1.00 94.12 80 PRO A C 1
ATOM 620 O O . PRO A 1 80 ? -2.668 0.642 3.408 1.00 94.12 80 PRO A O 1
ATOM 623 N N . ALA A 1 81 ? -1.300 1.086 5.109 1.00 92.44 81 ALA A N 1
ATOM 624 C CA . ALA A 1 81 ? -0.836 2.374 4.580 1.00 92.44 81 ALA A CA 1
ATOM 625 C C . ALA A 1 81 ? 0.280 2.198 3.523 1.00 92.44 81 ALA A C 1
ATOM 627 O O . ALA A 1 81 ? 1.416 2.641 3.711 1.00 92.44 81 ALA A O 1
ATOM 628 N N . VAL A 1 82 ? -0.013 1.504 2.416 1.00 91.00 82 VAL A N 1
ATOM 629 C CA . VAL A 1 82 ? 0.973 1.210 1.358 1.00 91.00 82 VAL A CA 1
ATOM 630 C C . VAL A 1 82 ? 1.056 2.340 0.327 1.00 91.00 82 VAL A C 1
ATOM 632 O O . VAL A 1 82 ? 0.079 2.675 -0.339 1.00 91.00 82 VAL A O 1
ATOM 635 N N . ASP A 1 83 ? 2.263 2.873 0.119 1.00 91.06 83 ASP A N 1
ATOM 636 C CA . ASP A 1 83 ? 2.575 3.815 -0.965 1.00 91.06 83 ASP A CA 1
ATOM 637 C C . ASP A 1 83 ? 2.770 3.060 -2.294 1.00 91.06 83 ASP A C 1
ATOM 639 O O . ASP A 1 83 ? 3.879 2.668 -2.672 1.00 91.06 83 ASP A O 1
ATOM 643 N N . SER A 1 84 ? 1.660 2.828 -2.996 1.00 94.12 84 SER A N 1
ATOM 644 C CA . SER A 1 84 ? 1.649 2.118 -4.283 1.00 94.12 84 SER A CA 1
ATOM 645 C C . SER A 1 84 ? 2.425 2.864 -5.373 1.00 94.12 84 SER A C 1
ATOM 647 O O . SER A 1 84 ? 3.080 2.236 -6.202 1.00 94.12 84 SER A O 1
ATOM 649 N N . THR A 1 85 ? 2.413 4.200 -5.349 1.00 95.00 85 THR A N 1
ATOM 650 C CA . THR A 1 85 ? 3.128 5.042 -6.319 1.00 95.00 85 THR A CA 1
ATOM 651 C C . THR A 1 85 ? 4.632 4.833 -6.210 1.00 95.00 85 THR A C 1
ATOM 653 O O . THR A 1 85 ? 5.310 4.653 -7.220 1.00 95.00 85 THR A O 1
ATOM 656 N N . ARG A 1 86 ? 5.171 4.783 -4.989 1.00 92.44 86 ARG A N 1
ATOM 657 C CA . ARG A 1 86 ? 6.591 4.485 -4.763 1.00 92.44 86 ARG A CA 1
ATOM 658 C C . ARG A 1 86 ? 6.979 3.097 -5.256 1.00 92.44 86 ARG A C 1
ATOM 660 O O . ARG A 1 86 ? 8.047 2.949 -5.846 1.00 92.44 86 ARG A O 1
ATOM 667 N N . ILE A 1 87 ? 6.133 2.095 -5.022 1.00 95.38 87 ILE A N 1
ATOM 668 C CA . ILE A 1 87 ? 6.375 0.728 -5.502 1.00 95.38 87 ILE A CA 1
ATOM 669 C C . ILE A 1 87 ? 6.390 0.704 -7.035 1.00 95.38 87 ILE A C 1
ATOM 671 O O . ILE A 1 87 ? 7.306 0.133 -7.627 1.00 95.38 87 ILE A O 1
ATOM 675 N N . ALA A 1 88 ? 5.428 1.375 -7.673 1.00 97.12 88 ALA A N 1
ATOM 676 C CA . ALA A 1 88 ? 5.346 1.474 -9.125 1.00 97.12 88 ALA A CA 1
ATOM 677 C C . ALA A 1 88 ? 6.579 2.168 -9.725 1.00 97.12 88 ALA A C 1
ATOM 679 O O . ALA A 1 88 ? 7.226 1.602 -10.604 1.00 97.12 88 ALA A O 1
ATOM 680 N N . MET A 1 89 ? 6.965 3.333 -9.196 1.00 97.88 89 MET A N 1
ATOM 681 C CA . MET A 1 89 ? 8.151 4.069 -9.654 1.00 97.88 89 MET A CA 1
ATOM 682 C C . MET A 1 89 ? 9.441 3.252 -9.505 1.00 97.88 89 MET A C 1
ATOM 684 O O . MET A 1 89 ? 10.306 3.302 -10.378 1.00 97.88 89 MET A O 1
ATOM 688 N N . LEU A 1 90 ? 9.587 2.481 -8.420 1.00 97.94 90 LEU A N 1
ATOM 689 C CA . LEU A 1 90 ? 10.749 1.611 -8.228 1.00 97.94 90 LEU A CA 1
ATOM 690 C C . LEU A 1 90 ? 10.795 0.501 -9.289 1.00 97.94 90 LEU A C 1
ATOM 692 O O . LEU A 1 90 ? 11.856 0.245 -9.859 1.00 97.94 90 LEU A O 1
ATOM 696 N N . GLY A 1 91 ? 9.653 -0.130 -9.574 1.00 97.94 91 GLY A N 1
ATOM 697 C CA . GLY A 1 91 ? 9.536 -1.146 -10.619 1.00 97.94 91 GLY A CA 1
ATOM 698 C C . GLY A 1 91 ? 9.842 -0.593 -12.012 1.00 97.94 91 GLY A C 1
ATOM 699 O O . GLY A 1 91 ? 10.606 -1.203 -12.760 1.00 97.94 91 GLY A O 1
ATOM 700 N N . GLU A 1 92 ? 9.313 0.586 -12.336 1.00 97.88 92 GLU A N 1
ATOM 701 C CA . GLU A 1 92 ? 9.569 1.272 -13.604 1.00 97.88 92 GLU A CA 1
ATOM 702 C C . GLU A 1 92 ? 11.050 1.629 -13.765 1.00 97.88 92 GLU A C 1
ATOM 704 O O . GLU A 1 92 ? 11.651 1.315 -14.791 1.00 97.88 92 GLU A O 1
ATOM 709 N N . LEU A 1 93 ? 11.674 2.206 -12.732 1.00 98.44 93 LEU A N 1
ATOM 710 C CA . LEU A 1 93 ? 13.093 2.553 -12.756 1.00 98.44 93 LEU A CA 1
ATOM 711 C C . LEU A 1 93 ? 13.973 1.317 -12.979 1.00 98.44 93 LEU A C 1
ATOM 713 O O . LEU A 1 93 ? 14.854 1.334 -13.838 1.00 98.44 93 LEU A O 1
ATOM 717 N N . ILE A 1 94 ? 13.727 0.234 -12.233 1.00 98.50 94 ILE A N 1
ATOM 718 C CA . ILE A 1 94 ? 14.461 -1.029 -12.395 1.00 98.50 94 ILE A CA 1
ATOM 719 C C . ILE A 1 94 ? 14.249 -1.585 -13.808 1.00 98.50 94 ILE A C 1
ATOM 721 O O . ILE A 1 94 ? 15.214 -2.001 -14.449 1.00 98.50 94 ILE A O 1
ATOM 725 N N . GLY A 1 95 ? 13.013 -1.552 -14.313 1.00 98.50 95 GLY A N 1
ATOM 726 C CA . GLY A 1 95 ? 12.667 -1.997 -15.661 1.00 98.50 95 GLY A CA 1
ATOM 727 C C . GLY A 1 95 ? 13.392 -1.208 -16.752 1.00 98.50 95 GLY A C 1
ATOM 728 O O . GLY A 1 95 ? 13.985 -1.808 -17.647 1.00 98.50 95 GLY A O 1
ATOM 729 N N . LEU A 1 96 ? 13.423 0.124 -16.655 1.00 98.62 96 LEU A N 1
ATOM 730 C CA . LEU A 1 96 ? 14.133 0.994 -17.595 1.00 98.62 96 LEU A CA 1
ATOM 731 C C . LEU A 1 96 ? 15.650 0.772 -17.547 1.00 98.62 96 LEU A C 1
ATOM 733 O O . LEU A 1 96 ? 16.299 0.682 -18.591 1.00 98.62 96 LEU A O 1
ATOM 737 N N . VAL A 1 97 ? 16.231 0.620 -16.356 1.00 98.56 97 VAL A N 1
ATOM 738 C CA . VAL A 1 97 ? 17.660 0.299 -16.209 1.00 98.56 97 VAL A CA 1
ATOM 739 C C . VAL A 1 97 ? 17.974 -1.071 -16.819 1.00 98.56 97 VAL A C 1
ATOM 741 O O . VAL A 1 97 ? 18.923 -1.204 -17.587 1.00 98.56 97 VAL A O 1
ATOM 744 N N . ALA A 1 98 ? 17.159 -2.091 -16.554 1.00 98.12 98 ALA A N 1
ATOM 745 C CA . ALA A 1 98 ? 17.350 -3.415 -17.137 1.00 98.12 98 ALA A CA 1
ATOM 746 C C . ALA A 1 98 ? 17.211 -3.394 -18.670 1.00 98.12 98 ALA A C 1
ATOM 748 O O . ALA A 1 98 ? 18.050 -3.957 -19.372 1.00 98.12 98 ALA A O 1
ATOM 749 N N . ALA A 1 99 ? 16.197 -2.704 -19.198 1.00 97.56 99 ALA A N 1
ATOM 750 C CA . ALA A 1 99 ? 15.951 -2.585 -20.632 1.00 97.56 99 ALA A CA 1
ATOM 751 C C . ALA A 1 99 ? 17.079 -1.837 -21.356 1.00 97.56 99 ALA A C 1
ATOM 753 O O . ALA A 1 99 ? 17.526 -2.266 -22.423 1.00 97.56 99 ALA A O 1
ATOM 754 N N . THR A 1 100 ? 17.583 -0.746 -20.773 1.00 97.56 100 THR A N 1
ATOM 755 C CA . THR A 1 100 ? 18.721 -0.002 -21.335 1.00 97.56 100 THR A CA 1
ATOM 756 C C . THR A 1 100 ? 19.984 -0.856 -21.350 1.00 97.56 100 THR A C 1
ATOM 758 O O . THR A 1 100 ? 20.642 -0.942 -22.388 1.00 97.56 100 THR A O 1
ATOM 761 N N . LEU A 1 101 ? 20.292 -1.565 -20.260 1.00 95.31 101 LEU A N 1
ATOM 762 C CA . LEU A 1 101 ? 21.429 -2.486 -20.206 1.00 95.31 101 LEU A CA 1
ATOM 763 C C . LEU A 1 101 ? 21.292 -3.637 -21.208 1.00 95.31 101 LEU A C 1
ATOM 765 O O . LEU A 1 101 ? 22.263 -3.951 -21.894 1.00 95.31 101 LEU A O 1
ATOM 769 N N . ALA A 1 102 ? 20.105 -4.230 -21.342 1.00 93.38 102 ALA A N 1
ATOM 770 C CA . ALA A 1 102 ? 19.840 -5.284 -22.318 1.00 93.38 102 ALA A CA 1
ATOM 771 C C . ALA A 1 102 ? 20.021 -4.780 -23.758 1.00 93.38 102 ALA A C 1
ATOM 773 O O . ALA A 1 102 ? 20.691 -5.428 -24.560 1.00 93.38 102 ALA A O 1
ATOM 774 N N . THR A 1 103 ? 19.505 -3.588 -24.064 1.00 93.00 103 THR A N 1
ATOM 775 C CA . THR A 1 103 ? 19.668 -2.944 -25.375 1.00 93.00 103 THR A CA 1
ATOM 776 C C . THR A 1 103 ? 21.146 -2.691 -25.677 1.00 93.00 103 THR A C 1
ATOM 778 O O . THR A 1 103 ? 21.640 -3.058 -26.742 1.00 93.00 103 THR A O 1
ATOM 781 N N . VAL A 1 104 ? 21.894 -2.135 -24.718 1.00 93.44 104 VAL A N 1
ATOM 782 C CA . VAL A 1 104 ? 23.340 -1.907 -24.857 1.00 93.44 104 VAL A CA 1
ATOM 783 C C . VAL A 1 104 ? 24.098 -3.224 -25.025 1.00 93.44 104 VAL A C 1
ATOM 785 O O . VAL A 1 104 ? 25.007 -3.302 -25.852 1.00 93.44 104 VAL A O 1
ATOM 788 N N . ALA A 1 105 ? 23.740 -4.264 -24.271 1.00 90.31 105 ALA A N 1
ATOM 789 C CA . ALA A 1 105 ? 24.363 -5.579 -24.372 1.00 90.31 105 ALA A CA 1
ATOM 790 C C . 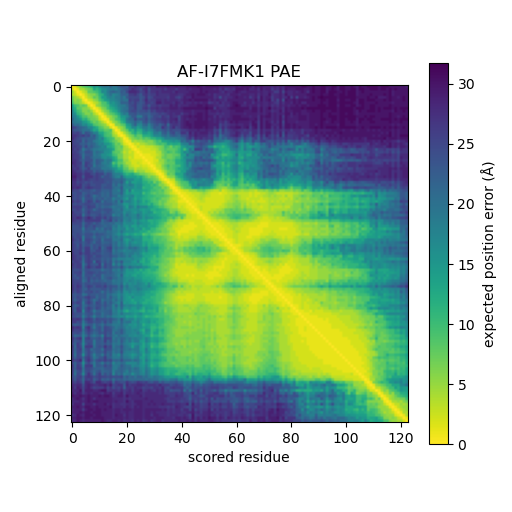ALA A 1 105 ? 24.134 -6.203 -25.754 1.00 90.31 105 ALA A C 1
ATOM 792 O O . ALA A 1 105 ? 25.087 -6.683 -26.362 1.00 90.31 105 ALA A O 1
ATOM 793 N N . MET A 1 106 ? 22.911 -6.119 -26.280 1.00 89.94 106 MET A N 1
ATOM 794 C CA . MET A 1 106 ? 22.545 -6.628 -27.603 1.00 89.94 106 MET A CA 1
ATOM 795 C C . MET A 1 106 ? 23.275 -5.885 -28.731 1.00 89.94 106 MET A C 1
ATOM 797 O O . MET A 1 106 ? 23.683 -6.510 -29.706 1.00 89.94 106 MET A O 1
ATOM 801 N N . VAL A 1 107 ? 23.519 -4.578 -28.572 1.00 88.38 107 VAL A N 1
A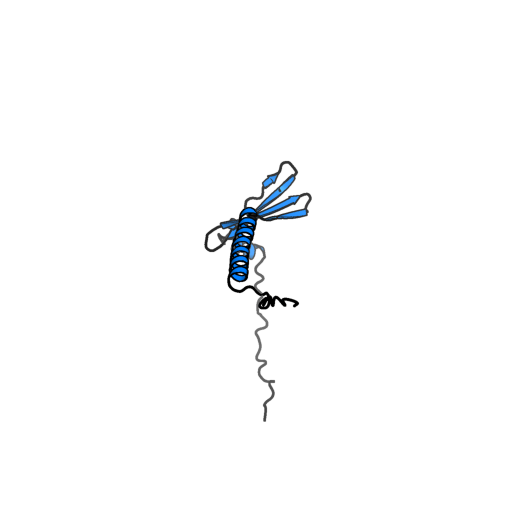TOM 802 C CA . VAL A 1 107 ? 24.329 -3.784 -29.514 1.00 88.38 107 VAL A CA 1
ATOM 803 C C . VAL A 1 107 ? 25.822 -4.123 -29.417 1.00 88.38 107 VAL A C 1
ATOM 805 O O . VAL A 1 107 ? 26.498 -4.211 -30.438 1.00 88.38 107 VAL A O 1
ATOM 808 N N . ARG A 1 108 ? 26.369 -4.300 -28.206 1.00 84.94 108 ARG A N 1
ATOM 809 C CA . ARG A 1 108 ? 27.818 -4.503 -27.998 1.00 84.94 108 ARG A CA 1
ATOM 810 C C . ARG A 1 108 ? 28.286 -5.942 -28.190 1.00 84.94 108 ARG A C 1
ATOM 812 O O . ARG A 1 108 ? 29.437 -6.155 -28.559 1.00 84.94 108 ARG A O 1
ATOM 819 N N . ARG A 1 109 ? 27.447 -6.924 -27.874 1.00 79.88 109 ARG A N 1
ATOM 820 C CA . ARG A 1 109 ? 27.729 -8.357 -28.021 1.00 79.88 109 ARG A CA 1
ATOM 821 C C . ARG A 1 109 ? 26.519 -9.017 -28.663 1.00 79.88 109 ARG A C 1
ATOM 823 O O . ARG A 1 109 ? 25.779 -9.711 -27.963 1.00 79.88 109 ARG A O 1
ATOM 830 N N . PRO A 1 110 ? 26.292 -8.761 -29.963 1.00 69.25 110 PRO A N 1
ATOM 831 C CA . PRO A 1 110 ? 25.214 -9.410 -30.683 1.00 69.25 110 PRO A CA 1
ATOM 832 C C . PRO A 1 110 ? 25.28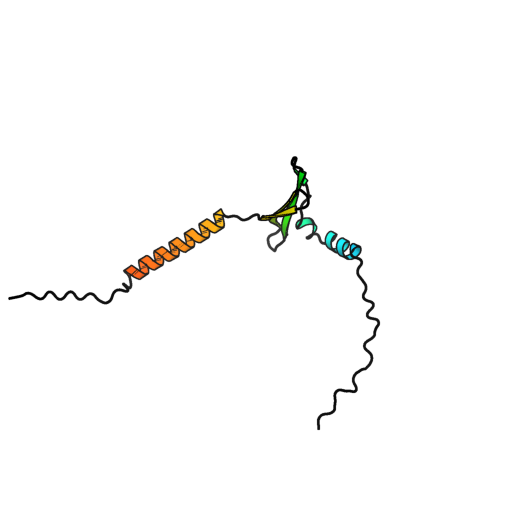2 -10.927 -30.440 1.00 69.25 110 PRO A C 1
ATOM 834 O O . PRO A 1 110 ? 26.322 -11.531 -30.705 1.00 69.25 110 PRO A O 1
ATOM 837 N N . PRO A 1 111 ? 24.226 -11.553 -29.888 1.00 71.25 111 PRO A N 1
ATOM 838 C CA . PRO A 1 111 ? 24.224 -12.985 -29.594 1.00 71.25 111 PRO A CA 1
ATOM 839 C C . PRO A 1 111 ? 24.054 -13.840 -30.853 1.00 71.25 111 PRO A C 1
ATOM 841 O O . PRO A 1 111 ? 24.120 -15.067 -30.775 1.00 71.25 111 PRO A O 1
ATOM 844 N N . TRP A 1 112 ? 23.787 -13.223 -32.006 1.00 69.75 112 TRP A N 1
ATOM 845 C CA . TRP A 1 112 ? 23.647 -13.962 -33.247 1.00 69.75 112 TRP A CA 1
ATOM 846 C C . TRP A 1 112 ? 25.016 -14.459 -33.733 1.00 69.75 112 TRP A C 1
ATOM 848 O O . TRP A 1 112 ? 25.971 -13.679 -33.779 1.00 69.75 112 TRP A O 1
ATOM 858 N N . PRO A 1 113 ? 25.109 -15.748 -34.108 1.00 71.88 113 PRO A N 1
ATOM 859 C CA . PRO A 1 113 ? 26.282 -16.307 -34.766 1.00 71.88 113 PRO A CA 1
ATOM 860 C C . PRO A 1 113 ? 26.709 -15.441 -35.955 1.00 71.88 113 PRO A C 1
ATOM 862 O O . PRO A 1 113 ? 25.860 -14.934 -36.688 1.00 71.88 113 PRO A O 1
ATOM 865 N N . ASP A 1 114 ? 28.020 -15.284 -36.129 1.00 72.19 114 ASP A N 1
ATOM 866 C CA . ASP A 1 114 ? 28.649 -14.448 -37.155 1.00 72.19 114 ASP A CA 1
ATOM 867 C C . ASP A 1 114 ? 28.068 -14.740 -38.553 1.00 72.19 114 ASP A C 1
ATOM 869 O O . ASP A 1 114 ? 28.236 -15.829 -39.115 1.00 72.19 114 ASP A O 1
ATOM 873 N N . VAL A 1 115 ? 27.326 -13.774 -39.101 1.00 68.94 115 VAL A N 1
ATOM 874 C CA . VAL A 1 115 ? 26.646 -13.914 -40.392 1.00 68.94 115 VAL A CA 1
ATOM 875 C C . VAL A 1 115 ? 27.638 -13.572 -41.495 1.00 68.94 115 VAL A C 1
ATOM 877 O O . VAL A 1 115 ? 27.705 -12.447 -41.989 1.00 68.94 115 VAL A O 1
ATOM 880 N N . ARG A 1 116 ? 28.416 -14.569 -41.918 1.00 74.19 116 ARG A N 1
ATOM 881 C CA . ARG A 1 116 ? 29.257 -14.451 -43.112 1.00 74.19 116 ARG A CA 1
ATOM 882 C C . ARG A 1 116 ? 28.425 -14.690 -44.368 1.00 74.19 116 ARG A C 1
ATOM 884 O O . ARG A 1 116 ? 28.198 -15.828 -44.772 1.00 74.19 116 ARG A O 1
ATOM 891 N N . VAL A 1 117 ? 27.985 -13.606 -45.004 1.00 76.31 117 VAL A N 1
ATOM 892 C CA . VAL A 1 117 ? 27.317 -13.660 -46.311 1.00 76.31 117 VAL A CA 1
ATOM 893 C C . VAL A 1 117 ? 28.354 -14.021 -47.377 1.00 76.31 117 VAL A C 1
ATOM 895 O O . VAL A 1 117 ? 29.186 -13.199 -47.753 1.00 76.31 117 VAL A O 1
ATOM 898 N N . THR A 1 118 ? 28.317 -15.259 -47.868 1.00 79.31 118 THR A N 1
ATOM 899 C CA . THR A 1 118 ? 29.100 -15.668 -49.041 1.00 79.31 118 THR A CA 1
ATOM 900 C C . THR A 1 118 ? 28.236 -15.508 -50.287 1.00 79.31 118 THR A C 1
ATOM 902 O O . THR A 1 118 ? 27.245 -16.208 -50.480 1.00 79.31 118 THR A O 1
ATOM 905 N N . VAL A 1 119 ? 28.582 -14.540 -51.136 1.00 78.00 119 VAL A N 1
ATOM 906 C CA . VAL A 1 119 ? 27.894 -14.329 -52.413 1.00 78.00 119 VAL A CA 1
ATOM 907 C C . VAL A 1 119 ? 28.539 -15.243 -53.449 1.00 78.00 119 VAL A C 1
ATOM 909 O O . VAL A 1 119 ? 29.623 -14.957 -53.953 1.00 78.00 119 VAL A O 1
ATOM 912 N N . SER A 1 120 ? 27.889 -16.364 -53.762 1.00 78.94 120 SER A N 1
ATOM 913 C CA . SER A 1 120 ? 28.297 -17.206 -54.888 1.00 78.94 120 SER A CA 1
ATOM 914 C C . SER A 1 120 ? 27.809 -16.566 -56.185 1.00 78.94 120 SER A C 1
ATOM 916 O O . SER A 1 120 ? 26.609 -16.507 -56.459 1.00 78.94 120 SER A O 1
ATOM 918 N N . ARG A 1 121 ? 28.744 -16.038 -56.980 1.00 75.25 121 ARG A N 1
ATOM 919 C CA . ARG A 1 121 ? 28.450 -15.536 -58.321 1.00 75.25 121 ARG A CA 1
ATOM 920 C C . ARG A 1 121 ? 28.482 -16.716 -59.288 1.00 75.25 121 ARG A C 1
ATOM 922 O O . ARG A 1 121 ? 29.538 -17.288 -59.528 1.00 75.25 121 ARG A O 1
ATOM 929 N N . LYS A 1 122 ? 27.322 -17.072 -59.834 1.00 71.31 122 LYS A N 1
ATOM 930 C CA . LYS A 1 122 ? 27.193 -18.100 -60.870 1.00 71.31 122 LYS A CA 1
ATOM 931 C C . LYS A 1 122 ? 27.680 -17.536 -62.210 1.00 71.31 122 LYS A C 1
ATOM 933 O O . LYS A 1 122 ? 27.040 -16.629 -62.740 1.00 71.31 122 LYS A O 1
ATOM 938 N N . SER A 1 123 ? 28.787 -18.060 -62.733 1.00 65.06 123 SER A N 1
ATOM 939 C CA . SER A 1 123 ? 29.136 -18.044 -64.159 1.00 65.06 123 SER A CA 1
ATOM 940 C C . SER A 1 123 ? 30.070 -19.193 -64.487 1.00 65.06 123 SER A C 1
ATOM 942 O O . SER A 1 123 ? 30.890 -19.539 -63.612 1.00 65.06 123 SER A O 1
#

pLDDT: mean 79.57, std 16.36, range [42.72, 98.62]

Foldseek 3Di:
DDDDPDPPPPDDPPPPPPPPCDVVNVVVVLVVVPVNCLAWDDWDADPLRKIKIWGWDQDPVGTDGQFIWIADPNDTDTGGPDPVVVVVVVVVVVVVVVVVVVVVCCVVPVPDDDDDDDDDDDD